Protein AF-A0A7X7L6R9-F1 (afdb_monomer_lite)

Radius of gyration: 19.11 Å; chains: 1; bounding box: 50×37×45 Å

Structure (mmCIF, N/CA/C/O backbone):
data_AF-A0A7X7L6R9-F1
#
_entry.id   AF-A0A7X7L6R9-F1
#
loop_
_atom_site.group_PDB
_atom_site.id
_atom_site.type_symbol
_atom_site.label_atom_id
_atom_site.label_alt_id
_atom_site.label_comp_id
_atom_site.label_asym_id
_atom_site.label_entity_id
_atom_site.label_seq_id
_atom_site.pdbx_PDB_ins_code
_atom_site.Cartn_x
_atom_site.Cartn_y
_atom_site.Cartn_z
_atom_site.occupancy
_atom_site.B_iso_or_equiv
_atom_site.auth_seq_id
_atom_site.auth_comp_id
_atom_site.auth_asym_id
_atom_site.auth_atom_id
_atom_site.pdbx_PDB_model_num
ATOM 1 N N . MET A 1 1 ? -12.587 -13.339 8.013 1.00 46.88 1 MET A N 1
ATOM 2 C CA . MET A 1 1 ? -12.625 -12.358 9.118 1.00 46.88 1 MET A CA 1
ATOM 3 C C . MET A 1 1 ? -13.939 -11.615 8.984 1.00 46.88 1 MET A C 1
ATOM 5 O O . MET A 1 1 ? -14.150 -11.016 7.939 1.00 46.88 1 MET A O 1
ATOM 9 N N . LEU A 1 2 ? -14.862 -11.775 9.932 1.00 57.06 2 LEU A N 1
ATOM 10 C CA . LEU A 1 2 ? -16.189 -11.153 9.846 1.00 57.06 2 LEU A CA 1
ATOM 11 C C . LEU A 1 2 ? -16.056 -9.641 10.082 1.00 57.06 2 LEU A C 1
ATOM 13 O O . LEU A 1 2 ? -15.209 -9.228 10.873 1.00 57.06 2 LEU A O 1
ATOM 17 N N . LEU A 1 3 ? -16.874 -8.820 9.413 1.00 57.53 3 LEU A N 1
ATOM 18 C CA . LEU A 1 3 ? -16.872 -7.354 9.572 1.00 57.53 3 LEU A CA 1
ATOM 19 C C . LEU A 1 3 ? -17.051 -6.954 11.049 1.00 57.53 3 LEU A C 1
ATOM 21 O O . LEU A 1 3 ? -16.408 -6.042 11.553 1.00 57.53 3 LEU A O 1
ATOM 25 N N . GLU A 1 4 ? -17.854 -7.739 11.759 1.00 56.69 4 GLU A N 1
ATOM 26 C CA . GLU A 1 4 ? -18.117 -7.668 13.195 1.00 56.69 4 GLU A CA 1
ATOM 27 C C . GLU A 1 4 ? -16.852 -7.885 14.040 1.00 56.69 4 GLU A C 1
ATOM 29 O O . GLU A 1 4 ? -16.677 -7.265 15.080 1.00 56.69 4 GLU A O 1
ATOM 34 N N . THR A 1 5 ? -15.916 -8.720 13.578 1.00 61.38 5 THR A N 1
ATOM 35 C CA . THR A 1 5 ? -14.626 -8.938 14.252 1.00 61.38 5 THR A CA 1
ATOM 36 C C . THR A 1 5 ? -13.720 -7.707 14.172 1.00 61.38 5 THR A C 1
ATOM 38 O O . THR A 1 5 ? -12.951 -7.459 15.099 1.00 61.38 5 THR A O 1
ATOM 41 N N . LEU A 1 6 ? -13.812 -6.946 13.076 1.00 61.47 6 LEU A N 1
ATOM 42 C CA . LEU A 1 6 ? -13.098 -5.680 12.894 1.00 61.47 6 LEU A CA 1
ATOM 43 C C . LEU A 1 6 ? -13.800 -4.525 13.621 1.00 61.47 6 LEU A C 1
ATOM 45 O O . LEU A 1 6 ? -13.124 -3.686 14.203 1.00 61.47 6 LEU A O 1
ATOM 49 N N . ALA A 1 7 ? -15.137 -4.502 13.616 1.00 59.41 7 ALA A N 1
ATOM 50 C CA . ALA A 1 7 ? -15.935 -3.463 14.262 1.00 59.41 7 ALA A CA 1
ATOM 51 C C . ALA A 1 7 ? -15.917 -3.565 15.793 1.00 59.41 7 ALA A C 1
ATOM 53 O O . ALA A 1 7 ? -15.757 -2.557 16.468 1.00 59.41 7 ALA A O 1
ATOM 54 N N . TYR A 1 8 ? -16.084 -4.767 16.347 1.00 62.25 8 TYR A N 1
ATOM 55 C CA . TYR A 1 8 ? -16.342 -4.941 17.780 1.00 62.25 8 TYR A CA 1
ATOM 56 C C . TYR A 1 8 ? -15.123 -5.366 18.593 1.00 62.25 8 TYR A C 1
ATOM 58 O O . TYR A 1 8 ? -15.195 -5.329 19.815 1.00 62.25 8 TYR A O 1
ATOM 66 N N . GLY A 1 9 ? -14.012 -5.723 17.938 1.00 57.78 9 GLY A N 1
ATOM 67 C CA . GLY A 1 9 ? -12.782 -6.133 18.610 1.00 57.78 9 GLY A CA 1
ATOM 68 C C . GLY A 1 9 ? -12.932 -7.464 19.355 1.00 57.78 9 GLY A C 1
ATOM 69 O O . GLY A 1 9 ? -13.576 -7.546 20.387 1.00 57.78 9 GLY A O 1
ATOM 70 N N . LYS A 1 10 ? -12.265 -8.504 18.836 1.00 57.44 10 LYS A N 1
ATOM 71 C CA . LYS A 1 10 ? -12.182 -9.886 19.364 1.00 57.44 10 LYS A CA 1
ATOM 72 C C . LYS A 1 10 ? -13.526 -10.600 19.643 1.00 57.44 10 LYS A C 1
ATOM 74 O O . LYS A 1 10 ? -14.245 -10.252 20.569 1.00 57.44 10 LYS A O 1
ATOM 79 N N . PRO A 1 11 ? -13.787 -11.750 18.996 1.00 49.75 11 PRO A N 1
ATOM 80 C CA . PRO A 1 11 ? -14.637 -12.768 19.598 1.00 49.75 11 PRO A CA 1
ATOM 81 C C . PRO A 1 11 ? -13.966 -13.232 20.899 1.00 49.75 11 PRO A C 1
ATOM 83 O O . PRO A 1 11 ? -12.760 -13.503 20.903 1.00 49.75 11 PRO A O 1
ATOM 86 N N . GLU A 1 12 ? -14.727 -13.364 21.983 1.00 45.72 12 GLU A N 1
ATOM 87 C CA . GLU A 1 12 ? -14.251 -13.816 23.305 1.00 45.72 12 GLU A CA 1
ATOM 88 C C . GLU A 1 12 ? -13.520 -15.180 23.279 1.00 45.72 12 GLU A C 1
ATOM 90 O O . GLU A 1 12 ? -12.866 -15.569 24.242 1.00 45.72 12 GLU A O 1
ATOM 95 N N . THR A 1 13 ? -13.572 -15.905 22.158 1.00 48.12 13 THR A N 1
ATOM 96 C CA . THR A 1 13 ? -13.041 -17.259 21.976 1.00 48.12 13 THR A CA 1
ATOM 97 C C . THR A 1 13 ? -11.650 -17.351 21.337 1.00 48.12 13 THR A C 1
ATOM 99 O O . THR A 1 13 ? -11.174 -18.465 21.104 1.00 48.12 13 THR A O 1
ATOM 102 N N . PHE A 1 14 ? -10.929 -16.245 21.101 1.00 47.72 14 PHE A N 1
ATOM 103 C CA . PHE A 1 14 ? -9.490 -16.337 20.794 1.00 47.72 14 PHE A CA 1
ATOM 104 C C . PHE A 1 14 ? -8.696 -16.673 22.067 1.00 47.72 14 PHE A C 1
ATOM 106 O O . PHE A 1 14 ? -8.215 -15.805 22.795 1.00 47.72 14 PHE A O 1
ATOM 113 N N . GLY A 1 15 ? -8.634 -17.977 22.338 1.00 43.06 15 GLY A N 1
ATOM 114 C CA . GLY A 1 15 ? -8.113 -18.587 23.550 1.00 43.06 15 GLY A CA 1
ATOM 115 C C . GLY A 1 15 ? -6.641 -18.311 23.862 1.00 43.06 15 GLY A C 1
ATOM 116 O O . GLY A 1 15 ? -5.797 -18.126 22.990 1.00 43.06 15 GLY A O 1
ATOM 117 N N . SER A 1 16 ? -6.372 -18.330 25.170 1.00 43.66 16 SER A N 1
ATOM 118 C CA . SER A 1 16 ? -5.111 -18.644 25.854 1.00 43.66 16 SER A CA 1
ATOM 119 C C . SER A 1 16 ? -3.798 -18.263 25.150 1.00 43.66 16 SER A C 1
ATOM 121 O O . SER A 1 16 ? -3.318 -19.012 24.309 1.00 43.66 16 SER A O 1
ATOM 123 N N . ASN A 1 17 ? -3.162 -17.173 25.594 1.00 46.06 17 ASN A N 1
ATOM 124 C CA . ASN A 1 17 ? -1.718 -16.971 25.857 1.00 46.06 17 ASN A CA 1
ATOM 125 C C . ASN A 1 17 ? -0.597 -17.632 25.003 1.00 46.06 17 ASN A C 1
ATOM 127 O O . ASN A 1 17 ? 0.560 -17.532 25.404 1.00 46.06 17 ASN A O 1
ATOM 131 N N . LYS A 1 18 ? -0.836 -18.279 23.857 1.00 47.47 18 LYS A N 1
ATOM 132 C CA . LYS A 1 18 ? 0.192 -19.071 23.147 1.00 47.47 18 LYS A CA 1
ATOM 133 C C . LYS A 1 18 ? 0.394 -18.741 21.673 1.00 47.47 18 LYS A C 1
ATOM 135 O O . LYS A 1 18 ? 1.366 -19.209 21.094 1.00 47.47 18 LYS A O 1
ATOM 140 N N . THR A 1 19 ? -0.413 -17.867 21.085 1.00 45.09 19 THR A N 1
ATOM 141 C CA . THR A 1 19 ? -0.165 -17.343 19.735 1.00 45.09 19 THR A CA 1
ATOM 142 C C . THR A 1 19 ? -0.358 -15.834 19.731 1.00 45.09 19 THR A C 1
ATOM 144 O O . THR A 1 19 ? -1.414 -15.300 19.402 1.00 45.09 19 THR A O 1
ATOM 147 N N . ARG A 1 20 ? 0.700 -15.117 20.123 1.00 52.62 20 ARG A N 1
ATOM 148 C CA . ARG A 1 20 ? 0.823 -13.676 19.881 1.00 52.62 20 ARG A CA 1
ATOM 149 C C . ARG A 1 20 ? 0.992 -13.502 18.371 1.00 52.62 20 ARG A C 1
ATOM 151 O O . ARG A 1 20 ? 2.106 -13.572 17.877 1.00 52.62 20 ARG A O 1
ATOM 158 N N . ASN A 1 21 ? -0.104 -13.375 17.624 1.00 66.38 21 ASN A N 1
ATOM 159 C CA . ASN A 1 21 ? -0.029 -12.998 16.215 1.00 66.38 21 ASN A CA 1
ATOM 160 C C . ASN A 1 21 ? 0.196 -11.475 16.152 1.00 66.38 21 ASN A C 1
ATOM 162 O O . ASN A 1 21 ? -0.748 -10.734 16.449 1.00 66.38 21 ASN A O 1
ATOM 166 N N . PRO A 1 22 ? 1.404 -10.996 15.787 1.00 65.31 22 PRO A N 1
ATOM 167 C CA . PRO A 1 22 ? 1.732 -9.573 15.822 1.00 65.31 22 PRO A CA 1
ATOM 168 C C . PRO A 1 22 ? 0.837 -8.749 14.894 1.00 65.31 22 PRO A C 1
ATOM 170 O O . PRO A 1 22 ? 0.512 -7.608 15.202 1.00 65.31 22 PRO A O 1
ATOM 173 N N . ILE A 1 23 ? 0.378 -9.344 13.788 1.00 65.25 23 ILE A N 1
ATOM 174 C CA . ILE A 1 23 ? -0.489 -8.691 12.802 1.00 65.25 23 ILE A CA 1
ATOM 175 C C . ILE A 1 23 ? -1.846 -8.378 13.430 1.00 65.25 23 ILE A C 1
ATOM 177 O O . ILE A 1 23 ? -2.297 -7.237 13.393 1.00 65.25 23 ILE A O 1
ATOM 181 N N . ILE A 1 24 ? -2.473 -9.366 14.072 1.00 64.00 24 ILE A N 1
ATOM 182 C CA . ILE A 1 24 ? -3.783 -9.182 14.711 1.00 64.00 24 ILE A CA 1
ATOM 183 C C . ILE A 1 24 ? -3.688 -8.208 15.890 1.00 64.00 24 ILE A C 1
ATOM 185 O O . ILE A 1 24 ? -4.567 -7.363 16.055 1.00 64.00 24 ILE A O 1
ATOM 189 N N . SER A 1 25 ? -2.618 -8.277 16.691 1.00 65.50 25 SER A N 1
ATOM 190 C CA . SER A 1 25 ? -2.423 -7.316 17.782 1.00 65.50 25 SER A CA 1
ATOM 191 C C . SER A 1 25 ? -2.175 -5.895 17.280 1.00 65.50 25 SER A C 1
ATOM 193 O O . SER A 1 25 ? -2.684 -4.957 17.888 1.00 65.50 25 SER A O 1
ATOM 195 N N . ASN A 1 26 ? -1.437 -5.729 16.178 1.00 69.06 26 ASN A N 1
ATOM 196 C CA . ASN A 1 26 ? -1.168 -4.417 15.594 1.00 69.06 26 ASN A CA 1
ATOM 197 C C . ASN A 1 26 ? -2.437 -3.812 14.995 1.00 69.06 26 ASN A C 1
ATOM 199 O O . ASN A 1 26 ? -2.731 -2.662 15.290 1.00 69.06 26 ASN A O 1
ATOM 203 N N . ILE A 1 27 ? -3.228 -4.592 14.248 1.00 69.88 27 ILE A N 1
ATOM 204 C CA . ILE A 1 27 ? -4.520 -4.137 13.710 1.00 69.88 27 ILE A CA 1
ATOM 205 C C . ILE A 1 27 ? -5.422 -3.660 14.847 1.00 69.88 27 ILE A C 1
ATOM 207 O O . ILE A 1 27 ? -5.941 -2.552 14.793 1.00 69.88 27 ILE A O 1
ATOM 211 N N . HIS A 1 28 ? -5.570 -4.461 15.904 1.00 68.88 28 HIS A N 1
ATOM 212 C CA . HIS A 1 28 ? -6.410 -4.080 17.036 1.00 68.88 28 HIS A CA 1
ATOM 213 C C . HIS A 1 28 ? -5.913 -2.801 17.716 1.00 68.88 28 HIS A C 1
ATOM 215 O O . HIS A 1 28 ? -6.714 -1.928 18.033 1.00 68.88 28 HIS A O 1
ATOM 221 N N . LYS A 1 29 ? -4.601 -2.688 17.949 1.00 73.75 29 LYS A N 1
ATOM 222 C CA . LYS A 1 29 ? -4.015 -1.506 18.581 1.00 73.75 29 LYS A CA 1
ATOM 223 C C . LYS A 1 29 ? -4.225 -0.253 17.724 1.00 73.75 29 LYS A C 1
ATOM 225 O O . LYS A 1 29 ? -4.690 0.753 18.243 1.00 73.75 29 LYS A O 1
ATOM 230 N N . SER A 1 30 ? -3.962 -0.334 16.421 1.00 73.19 30 SER A N 1
ATOM 231 C CA . SER A 1 30 ? -4.165 0.785 15.497 1.00 73.19 30 SER A CA 1
ATOM 232 C C . SER A 1 30 ? -5.633 1.199 15.387 1.00 73.19 30 SER A C 1
ATOM 234 O O . SER A 1 30 ? -5.918 2.388 15.349 1.00 73.19 30 SER A O 1
ATOM 236 N N . LEU A 1 31 ? -6.573 0.246 15.383 1.00 70.94 31 LEU A N 1
ATOM 237 C CA . LEU A 1 31 ? -8.004 0.568 15.387 1.00 70.94 31 LEU A CA 1
ATOM 238 C C . LEU A 1 31 ? -8.430 1.243 16.700 1.00 70.94 31 LEU A C 1
ATOM 240 O O . LEU A 1 31 ? -9.185 2.206 16.655 1.00 70.94 31 LEU A O 1
ATOM 244 N N . SER A 1 32 ? -7.909 0.801 17.853 1.00 72.00 32 SER A N 1
ATOM 245 C CA . SER A 1 32 ? -8.193 1.444 19.150 1.00 72.00 32 SER A CA 1
ATOM 246 C C . SER A 1 32 ? -7.584 2.840 19.311 1.00 72.00 32 SER A C 1
ATOM 248 O O . SER A 1 32 ? -7.963 3.569 20.214 1.00 72.00 32 SER A O 1
ATOM 250 N N . GLU A 1 33 ? -6.626 3.221 18.466 1.00 79.12 33 GLU A N 1
ATOM 251 C CA . GLU A 1 33 ? -6.055 4.575 18.455 1.00 79.12 33 GLU A CA 1
ATOM 252 C C . GLU A 1 33 ? -6.914 5.560 17.631 1.00 79.12 33 GLU A C 1
ATOM 254 O O . GLU A 1 33 ? -6.643 6.757 17.634 1.00 79.12 33 GLU A O 1
ATOM 259 N N . ALA A 1 34 ? -7.959 5.076 16.947 1.00 76.88 34 ALA A N 1
ATOM 260 C CA . ALA A 1 34 ? -8.841 5.855 16.078 1.00 76.88 34 ALA A CA 1
ATOM 261 C C . ALA A 1 34 ? -10.305 5.826 16.562 1.00 76.88 34 ALA A C 1
ATOM 263 O O . ALA A 1 34 ? -11.227 5.584 15.777 1.00 76.88 34 ALA A O 1
ATOM 264 N N . ASP A 1 35 ? -10.525 6.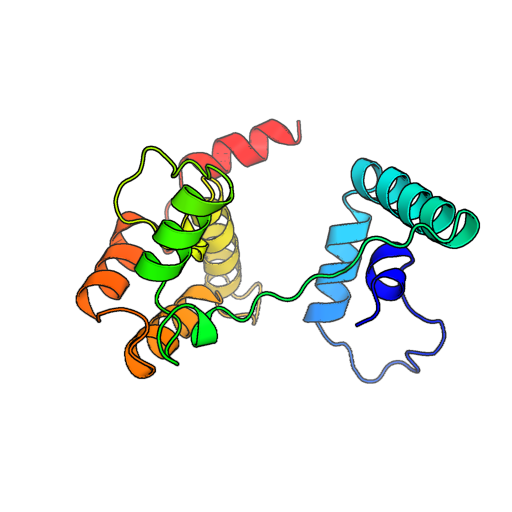067 17.858 1.00 72.62 35 ASP A N 1
ATOM 265 C CA . ASP A 1 35 ? -11.847 5.984 18.501 1.00 72.62 35 ASP A CA 1
ATOM 266 C C . ASP A 1 35 ? -12.922 6.830 17.795 1.00 72.62 35 ASP A C 1
ATOM 268 O O . ASP A 1 35 ? -14.051 6.365 17.603 1.00 72.62 35 ASP A O 1
ATOM 272 N N . ASP A 1 36 ? -12.556 8.022 17.317 1.00 78.25 36 ASP A N 1
ATOM 273 C CA . ASP A 1 36 ? -13.455 8.936 16.598 1.00 78.25 36 ASP A CA 1
ATOM 274 C C . ASP A 1 36 ? -13.982 8.358 15.274 1.00 78.25 36 ASP A C 1
ATOM 276 O O . ASP A 1 36 ? -15.067 8.723 14.823 1.00 78.25 36 ASP A O 1
ATOM 280 N N . LEU A 1 37 ? -13.244 7.433 14.650 1.00 74.75 37 LEU A N 1
ATOM 281 C CA . LEU A 1 37 ? -13.663 6.725 13.437 1.00 74.75 37 LEU A CA 1
ATOM 282 C C . LEU A 1 37 ? -14.388 5.414 13.774 1.00 74.75 37 LEU A C 1
ATOM 284 O O . LEU A 1 37 ? -15.346 5.027 13.097 1.00 74.75 37 LEU A O 1
ATOM 288 N N . MET A 1 38 ? -13.958 4.743 14.844 1.00 79.12 38 MET A N 1
ATOM 289 C CA . MET A 1 38 ? -14.494 3.444 15.240 1.00 79.12 38 MET A CA 1
ATOM 290 C C . MET A 1 38 ? -15.904 3.530 15.824 1.00 79.12 38 MET A C 1
ATOM 292 O O . MET A 1 38 ? -16.728 2.671 15.514 1.00 79.12 38 MET A O 1
ATOM 296 N N . GLN A 1 39 ? -16.236 4.560 16.610 1.00 81.00 39 GLN A N 1
ATOM 297 C CA . GLN A 1 39 ? -17.5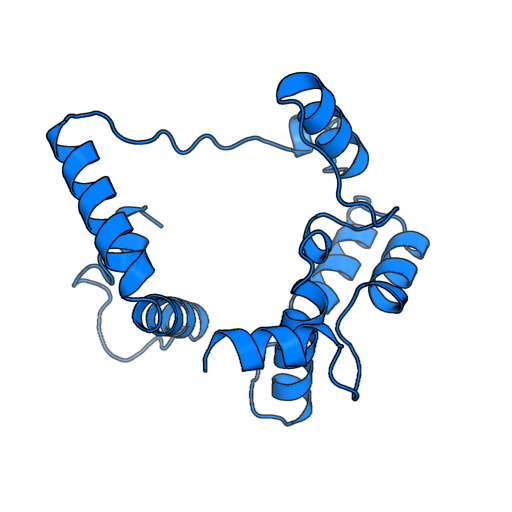86 4.694 17.180 1.00 81.00 39 GLN A CA 1
ATOM 298 C C . GLN A 1 39 ? -18.677 4.888 16.107 1.00 81.00 39 GLN A C 1
ATOM 300 O O . GLN A 1 39 ? -19.666 4.144 16.126 1.00 81.00 39 GLN A O 1
ATOM 305 N N . PRO A 1 40 ? -18.523 5.797 15.120 1.00 83.00 40 PRO A N 1
ATOM 306 C CA . PRO A 1 40 ? -19.453 5.887 13.995 1.00 83.00 40 PRO A CA 1
ATOM 307 C C . PRO A 1 40 ? -19.563 4.581 13.205 1.00 83.00 40 PRO A C 1
ATOM 309 O O . PRO A 1 40 ? -20.668 4.178 12.835 1.00 83.00 40 PRO A O 1
ATOM 312 N N . PHE A 1 41 ? -18.440 3.890 12.979 1.00 79.00 41 PHE A N 1
ATOM 313 C CA . PHE A 1 41 ? -18.424 2.613 12.269 1.00 79.00 41 PHE A CA 1
ATOM 314 C C . PHE 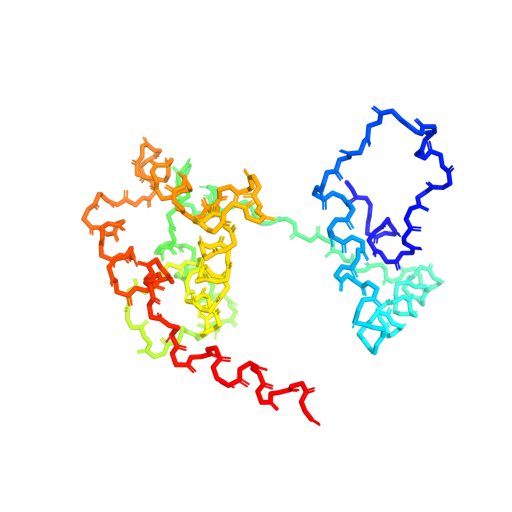A 1 41 ? -19.221 1.534 13.017 1.00 79.00 41 PHE A C 1
ATOM 316 O O . PHE A 1 41 ? -20.136 0.943 12.447 1.00 79.00 41 PHE A O 1
ATOM 323 N N . ILE A 1 42 ? -18.956 1.337 14.312 1.00 80.31 42 ILE A N 1
ATOM 324 C CA . ILE A 1 42 ? -19.678 0.405 15.196 1.00 80.31 42 ILE A CA 1
ATOM 325 C C . ILE A 1 42 ? -21.183 0.671 15.172 1.00 80.31 42 ILE A C 1
ATOM 327 O O . ILE A 1 42 ? -21.975 -0.264 15.017 1.00 80.31 42 ILE A O 1
ATOM 331 N N . ASN A 1 43 ? -21.581 1.937 15.318 1.00 85.00 43 ASN A N 1
ATOM 332 C CA . ASN A 1 43 ? -22.986 2.334 15.323 1.00 85.00 43 ASN A CA 1
ATOM 333 C C . ASN A 1 43 ? -23.652 2.062 13.973 1.00 85.00 43 ASN A C 1
ATOM 335 O O . ASN A 1 43 ? -24.767 1.549 13.939 1.00 85.00 43 ASN A O 1
ATOM 339 N N . THR A 1 44 ? -22.944 2.318 12.872 1.00 83.75 44 THR A N 1
ATOM 340 C CA . THR A 1 44 ? -23.427 2.023 11.518 1.00 83.75 44 THR A CA 1
ATOM 341 C C . THR A 1 44 ? -23.630 0.523 11.320 1.00 83.75 44 THR A C 1
ATOM 343 O O . THR A 1 44 ? -24.700 0.112 10.884 1.00 83.75 44 THR A O 1
ATOM 346 N N . VAL A 1 45 ? -22.659 -0.318 11.704 1.00 80.31 45 VAL A N 1
ATOM 347 C CA . VAL A 1 45 ? -22.800 -1.783 11.595 1.00 80.31 45 VAL A CA 1
ATOM 348 C C . VAL A 1 45 ? -23.977 -2.284 12.439 1.00 80.31 45 VAL A C 1
ATOM 350 O O . VAL A 1 45 ? -24.761 -3.104 11.962 1.00 80.31 45 VAL A O 1
ATOM 353 N N . ARG A 1 46 ? -24.154 -1.762 13.664 1.00 82.19 46 ARG A N 1
ATOM 354 C CA . ARG A 1 46 ? -25.308 -2.103 14.518 1.00 82.19 46 ARG A CA 1
ATOM 355 C C . ARG A 1 46 ? -26.631 -1.717 13.862 1.00 82.19 46 ARG A C 1
ATOM 357 O O . ARG A 1 46 ? -27.533 -2.546 13.804 1.00 82.19 46 ARG A O 1
ATOM 364 N N . GLN A 1 47 ? -26.733 -0.490 13.358 1.00 84.19 47 GLN A N 1
ATOM 365 C CA . GLN A 1 47 ? -27.950 0.013 12.727 1.00 84.19 47 GLN A CA 1
ATOM 366 C C . GLN A 1 47 ? -28.309 -0.801 11.477 1.00 84.19 47 GLN A C 1
ATOM 368 O O . GLN A 1 47 ? -29.439 -1.252 11.339 1.00 84.19 47 GLN A O 1
ATOM 373 N N . CYS A 1 48 ? -27.331 -1.090 10.618 1.00 83.25 48 CYS A N 1
ATOM 374 C CA . CYS A 1 48 ? -27.515 -1.934 9.439 1.00 83.25 48 CYS A CA 1
ATOM 375 C C . CYS A 1 48 ? -27.995 -3.355 9.771 1.00 83.25 48 CYS A C 1
ATOM 377 O O . CYS A 1 48 ? -28.784 -3.923 9.017 1.00 83.25 48 CYS A O 1
ATOM 379 N N . SER A 1 49 ? -27.525 -3.925 10.887 1.00 80.69 49 SER A N 1
ATOM 380 C CA . SER A 1 49 ? -27.972 -5.234 11.377 1.00 80.69 49 SER A CA 1
ATOM 381 C C . SER A 1 49 ? -29.430 -5.195 11.853 1.00 80.69 49 SER A C 1
ATOM 383 O O . SER A 1 49 ? -30.210 -6.087 11.524 1.00 80.69 49 SER A O 1
ATOM 385 N N . LEU A 1 50 ? -29.828 -4.126 12.554 1.00 85.00 50 LEU A N 1
ATOM 386 C CA . LEU A 1 50 ? -31.210 -3.915 13.007 1.00 85.00 50 LEU A CA 1
ATOM 387 C C . LEU A 1 50 ? -32.181 -3.672 11.845 1.00 85.00 50 LEU A C 1
ATOM 389 O O . LEU A 1 50 ? -33.263 -4.253 11.816 1.00 85.00 50 LEU A O 1
ATOM 393 N N . ASP A 1 51 ? -31.783 -2.849 10.876 1.00 88.06 51 ASP A N 1
ATOM 394 C CA . ASP A 1 51 ? -32.621 -2.460 9.734 1.00 88.06 51 ASP A CA 1
ATOM 395 C C . ASP A 1 51 ? -32.657 -3.524 8.626 1.00 88.06 51 ASP A C 1
ATOM 397 O O . ASP A 1 51 ? -33.304 -3.333 7.595 1.00 88.06 51 ASP A O 1
ATOM 401 N N . ASN A 1 52 ? -31.931 -4.634 8.807 1.00 81.50 52 ASN A N 1
ATOM 402 C CA . ASN A 1 52 ? -31.690 -5.660 7.791 1.00 81.50 52 ASN A CA 1
ATOM 403 C C . ASN A 1 52 ? -31.129 -5.079 6.470 1.00 81.50 52 ASN A C 1
ATOM 405 O O . ASN A 1 52 ? -31.297 -5.651 5.393 1.00 81.50 52 ASN A O 1
ATOM 409 N N . ASN A 1 53 ? -30.452 -3.929 6.563 1.00 81.75 53 ASN A N 1
ATOM 410 C CA . ASN A 1 53 ? -29.819 -3.194 5.471 1.00 81.75 53 ASN A CA 1
ATOM 411 C C . ASN A 1 53 ? -28.297 -3.353 5.572 1.00 81.75 53 ASN A C 1
ATOM 413 O O . ASN A 1 53 ? -27.549 -2.395 5.783 1.00 81.75 53 ASN A O 1
ATOM 417 N N . ILE A 1 54 ? -27.851 -4.607 5.518 1.00 73.12 54 ILE A N 1
ATOM 418 C CA . ILE A 1 54 ? -26.447 -4.975 5.695 1.00 73.12 54 ILE A CA 1
ATOM 419 C C . ILE A 1 54 ? -25.664 -4.520 4.454 1.00 73.12 54 ILE A C 1
ATOM 421 O O . ILE A 1 54 ? -26.006 -4.941 3.345 1.00 73.12 54 ILE A O 1
ATOM 425 N N . PRO A 1 55 ? -24.603 -3.702 4.601 1.00 69.06 55 PRO A N 1
ATOM 426 C CA . PRO A 1 55 ? -23.754 -3.330 3.483 1.00 69.06 55 PRO A CA 1
ATOM 427 C C . PRO A 1 55 ? -23.213 -4.585 2.802 1.00 69.06 55 PRO A C 1
ATOM 429 O O . PRO A 1 55 ? -22.592 -5.438 3.441 1.00 69.06 55 PRO A O 1
ATOM 432 N N . ALA A 1 56 ? -23.446 -4.700 1.498 1.00 70.81 56 ALA A N 1
ATOM 433 C CA . ALA A 1 56 ? -22.899 -5.796 0.723 1.00 70.81 56 ALA A CA 1
ATOM 434 C C . ALA A 1 56 ? -21.385 -5.609 0.589 1.00 70.81 56 ALA A C 1
ATOM 436 O O . ALA A 1 56 ? -20.913 -4.630 0.007 1.00 70.81 56 ALA A O 1
ATOM 437 N N . LEU A 1 57 ? -20.616 -6.573 1.095 1.00 64.25 57 LEU A N 1
ATOM 438 C CA . LEU A 1 57 ? -19.208 -6.683 0.745 1.00 64.25 57 LEU A CA 1
ATOM 439 C C . LEU A 1 57 ? -19.123 -7.285 -0.659 1.00 64.25 57 LEU A C 1
ATOM 441 O O . LEU A 1 57 ? -19.147 -8.503 -0.832 1.00 64.25 57 LEU A O 1
ATOM 445 N N . VAL A 1 58 ? -19.070 -6.420 -1.668 1.00 68.56 58 VAL A N 1
ATOM 446 C CA . VAL A 1 58 ? -18.916 -6.848 -3.058 1.00 68.56 58 VAL A CA 1
ATOM 447 C C . VAL A 1 58 ? -17.438 -7.097 -3.322 1.00 68.56 58 VAL A C 1
ATOM 449 O O . VAL A 1 58 ? -16.632 -6.167 -3.352 1.00 68.56 58 VAL A O 1
ATOM 452 N N . HIS A 1 59 ? -17.077 -8.366 -3.498 1.00 77.12 59 HIS A N 1
ATOM 453 C CA . HIS A 1 59 ? -15.766 -8.726 -4.017 1.00 77.12 59 HIS A CA 1
ATOM 454 C C . HIS A 1 59 ? -15.767 -8.549 -5.534 1.00 77.12 59 HIS A C 1
ATOM 456 O O . HIS A 1 59 ? -16.618 -9.105 -6.226 1.00 77.12 59 HIS A O 1
ATOM 462 N N . VAL A 1 60 ? -14.811 -7.776 -6.039 1.00 77.25 60 VAL A N 1
ATOM 463 C CA . VAL A 1 60 ? -14.565 -7.639 -7.472 1.00 77.25 60 VAL A CA 1
ATOM 464 C C . VAL A 1 60 ? -13.332 -8.465 -7.801 1.00 77.25 60 VAL A C 1
ATOM 466 O O . VAL A 1 60 ? -12.250 -8.185 -7.283 1.00 77.25 60 VAL A O 1
ATOM 469 N N . ASP A 1 61 ? -13.499 -9.478 -8.649 1.00 82.50 61 ASP A N 1
ATOM 470 C CA . ASP A 1 61 ? -12.374 -10.269 -9.135 1.00 82.50 61 ASP A CA 1
ATOM 471 C C . ASP A 1 61 ? -11.634 -9.484 -10.221 1.00 82.50 61 ASP A C 1
ATOM 473 O O . ASP A 1 61 ? -12.085 -9.345 -11.359 1.00 82.50 61 ASP A O 1
ATOM 477 N N . PHE A 1 62 ? -10.484 -8.929 -9.853 1.00 81.81 62 PHE A N 1
ATOM 478 C CA . PHE A 1 62 ? -9.687 -8.159 -10.792 1.00 81.81 62 PHE A CA 1
ATOM 479 C C . PHE A 1 62 ? -8.911 -9.024 -11.791 1.00 81.81 62 PHE A C 1
ATOM 481 O O . PHE A 1 62 ? -8.530 -8.490 -12.831 1.00 81.81 62 PHE A O 1
ATOM 488 N N . ASN A 1 63 ? -8.692 -10.320 -11.532 1.00 83.31 63 ASN A N 1
ATOM 489 C CA . ASN A 1 63 ? -8.103 -11.216 -12.532 1.00 83.31 63 ASN A CA 1
ATOM 490 C C . ASN A 1 63 ? -9.085 -11.437 -13.682 1.00 83.31 63 ASN A C 1
ATOM 492 O O . ASN A 1 63 ? -8.681 -11.368 -14.838 1.00 83.31 63 ASN A O 1
ATOM 496 N N . ASP A 1 64 ? -10.370 -11.634 -13.376 1.00 86.12 64 ASP A N 1
ATOM 497 C CA . ASP A 1 64 ? -11.423 -11.768 -14.392 1.00 86.12 64 ASP A CA 1
ATOM 498 C C . ASP A 1 64 ? -11.495 -10.523 -15.294 1.00 86.12 64 ASP A C 1
ATOM 500 O O . ASP A 1 64 ? -11.509 -10.618 -16.520 1.00 86.12 64 ASP A O 1
ATOM 504 N N . ILE A 1 65 ? -11.389 -9.334 -14.692 1.00 84.56 65 ILE A N 1
ATOM 505 C CA . ILE A 1 65 ? -11.345 -8.052 -15.414 1.00 84.56 65 ILE A CA 1
ATOM 506 C C . ILE A 1 65 ? -10.123 -7.920 -16.344 1.00 84.56 65 ILE A C 1
ATOM 508 O O . ILE A 1 65 ? -10.155 -7.129 -17.287 1.00 84.56 65 ILE A O 1
ATOM 512 N N . SER A 1 66 ? -9.050 -8.671 -16.097 1.00 83.94 66 SER A N 1
ATOM 513 C CA . SER A 1 66 ? -7.763 -8.549 -16.796 1.00 83.94 66 SER A CA 1
ATOM 514 C C . SER A 1 66 ? -7.308 -9.859 -17.446 1.00 83.94 66 SER A C 1
ATOM 516 O O . SER A 1 66 ? -6.130 -10.214 -17.435 1.00 83.94 66 SER A O 1
ATOM 518 N N . GLU A 1 67 ? -8.257 -10.587 -18.041 1.00 85.50 67 GLU A N 1
ATOM 519 C CA . GLU A 1 67 ? -7.990 -11.784 -18.858 1.00 85.50 67 GLU A CA 1
ATOM 520 C C . GLU A 1 67 ? -7.207 -12.880 -18.104 1.00 85.50 67 GLU A C 1
ATOM 522 O O . GLU A 1 67 ? -6.386 -13.601 -18.671 1.00 85.50 67 GLU A O 1
ATOM 527 N N . GLY A 1 68 ? -7.459 -13.012 -16.799 1.00 83.94 68 GLY A N 1
ATOM 528 C CA . GLY A 1 68 ? -6.866 -14.031 -15.934 1.00 83.94 68 GLY A CA 1
ATOM 529 C C . GLY A 1 68 ? -5.557 -13.627 -15.250 1.00 83.94 68 GLY A C 1
ATOM 530 O O . GLY A 1 68 ? -5.053 -14.404 -14.440 1.00 83.94 68 GLY A O 1
ATOM 531 N N . ILE A 1 69 ? -5.013 -12.432 -15.517 1.00 83.56 69 ILE A N 1
ATOM 532 C CA . ILE A 1 69 ? -3.818 -11.907 -14.838 1.00 83.56 69 ILE A CA 1
ATOM 533 C C . ILE A 1 69 ? -4.069 -10.466 -14.419 1.00 83.56 69 ILE A C 1
ATOM 535 O O . ILE A 1 69 ? -4.061 -9.583 -15.269 1.00 83.56 69 ILE A O 1
ATOM 539 N N . TYR A 1 70 ? -4.168 -10.223 -13.108 1.00 82.88 70 TYR A N 1
ATOM 540 C CA . TYR A 1 70 ? -4.337 -8.890 -12.530 1.00 82.88 70 TYR A CA 1
ATOM 541 C C . TYR A 1 70 ? -3.372 -7.852 -13.125 1.00 82.88 70 TYR A C 1
ATOM 543 O O . TYR A 1 70 ? -2.195 -7.791 -12.764 1.00 82.88 70 TYR A O 1
ATOM 551 N N . LYS A 1 71 ? -3.892 -6.994 -14.005 1.00 83.75 71 LYS A N 1
ATOM 552 C CA . LYS A 1 71 ? -3.173 -5.855 -14.586 1.00 83.75 71 LYS A CA 1
ATOM 553 C C . LYS A 1 71 ? -3.840 -4.558 -14.179 1.00 83.75 71 LYS A C 1
ATOM 555 O O . LYS A 1 71 ? -4.988 -4.273 -14.519 1.00 83.75 71 LYS A O 1
ATOM 560 N N . TRP A 1 72 ? -3.086 -3.725 -13.470 1.00 79.69 72 TRP A N 1
ATOM 561 C CA . TRP A 1 72 ? -3.616 -2.486 -12.906 1.00 79.69 72 TRP A CA 1
ATOM 562 C C . TRP A 1 72 ? -4.099 -1.494 -13.975 1.00 79.69 72 TRP A C 1
ATOM 564 O O . TRP A 1 72 ? -5.079 -0.788 -13.754 1.00 79.69 72 TRP A O 1
ATOM 574 N N . SER A 1 73 ? -3.464 -1.458 -15.150 1.00 80.44 73 SER A N 1
ATOM 575 C CA . SER A 1 73 ? -3.918 -0.643 -16.288 1.00 80.44 73 SER A CA 1
ATOM 576 C C . SER A 1 73 ? -5.363 -0.941 -16.682 1.00 80.44 73 SER A C 1
ATOM 578 O O . SER A 1 73 ? -6.141 -0.021 -16.947 1.00 80.44 73 SER A O 1
ATOM 580 N N . ASP A 1 74 ? -5.724 -2.220 -16.673 1.00 85.94 74 ASP A N 1
ATOM 581 C CA . ASP A 1 74 ? -7.000 -2.713 -17.178 1.00 85.94 74 ASP A CA 1
ATOM 582 C C . ASP A 1 74 ? -8.093 -2.446 -16.142 1.00 85.94 74 ASP A C 1
ATOM 584 O O . ASP A 1 74 ? -9.165 -1.933 -16.465 1.00 85.94 74 ASP A O 1
ATOM 588 N N . VAL A 1 75 ? -7.767 -2.637 -14.862 1.00 84.50 75 VAL A N 1
ATOM 589 C CA . VAL A 1 75 ? -8.646 -2.259 -13.750 1.00 84.50 75 VAL A CA 1
ATOM 590 C C . VAL A 1 75 ? -8.884 -0.748 -13.715 1.00 84.50 75 VAL A C 1
ATOM 592 O O . VAL A 1 75 ? -10.035 -0.320 -13.618 1.00 84.50 75 VAL A O 1
ATOM 595 N N . LYS A 1 76 ? -7.840 0.085 -13.859 1.00 81.38 76 LYS A N 1
ATOM 596 C CA . LYS A 1 76 ? -7.987 1.553 -13.911 1.00 81.38 76 LYS A CA 1
ATOM 597 C C . LYS A 1 76 ? -8.905 1.994 -15.043 1.00 81.38 76 LYS A C 1
ATOM 599 O O . LYS A 1 76 ? -9.736 2.883 -14.846 1.00 81.38 76 LYS A O 1
ATOM 604 N N . LYS A 1 77 ? -8.782 1.359 -16.211 1.00 86.38 77 LYS A N 1
ATOM 605 C CA . LYS A 1 77 ? -9.666 1.605 -17.351 1.00 86.38 77 LYS A CA 1
ATOM 606 C C . LYS A 1 77 ? -11.124 1.324 -16.980 1.00 86.38 77 LYS A C 1
ATOM 608 O O . LYS A 1 77 ? -11.963 2.204 -17.159 1.00 86.38 77 LYS A O 1
ATOM 613 N N . VAL A 1 78 ? -11.411 0.164 -16.387 1.00 86.62 78 VAL A N 1
ATOM 614 C CA . VAL A 1 78 ? -12.773 -0.196 -15.961 1.00 86.62 78 VAL A CA 1
ATOM 615 C C . VAL A 1 78 ? -13.313 0.764 -14.902 1.00 86.62 78 VAL A C 1
ATOM 617 O O . VAL A 1 78 ? -14.441 1.233 -15.035 1.00 86.62 78 VAL A O 1
ATOM 620 N N . LEU A 1 79 ? -12.527 1.120 -13.882 1.00 84.88 79 LEU A N 1
ATOM 621 C CA . LEU A 1 79 ? -12.951 2.068 -12.843 1.00 84.88 79 LEU A CA 1
ATOM 622 C C . LEU A 1 79 ? -13.291 3.445 -13.434 1.00 84.88 79 LEU A C 1
ATOM 624 O O . LEU A 1 79 ? -14.312 4.046 -13.091 1.00 84.88 79 LEU A O 1
ATOM 628 N N . LYS A 1 80 ? -12.472 3.936 -14.367 1.00 85.56 80 LYS A N 1
ATOM 629 C CA . LYS A 1 80 ? -12.720 5.208 -15.049 1.00 85.56 80 LYS A CA 1
ATOM 630 C C . LYS A 1 80 ? -13.988 5.160 -15.902 1.00 85.56 80 LYS A C 1
ATOM 632 O O . LYS A 1 80 ? -14.793 6.083 -15.844 1.00 85.56 80 LYS A O 1
ATOM 637 N N . GLU A 1 81 ? -14.180 4.088 -16.669 1.00 87.12 81 GLU A N 1
ATOM 638 C CA . GLU A 1 81 ? -15.323 3.930 -17.576 1.00 87.12 81 GLU A CA 1
ATOM 639 C C . GLU A 1 81 ? -16.646 3.681 -16.840 1.00 87.12 81 GLU A C 1
ATOM 641 O O . GLU A 1 81 ? -17.683 4.193 -17.256 1.00 87.12 81 GLU A O 1
ATOM 646 N N . LYS A 1 82 ? -16.633 2.886 -15.764 1.00 84.81 82 LYS A N 1
ATOM 647 C CA . LYS A 1 82 ? -17.860 2.421 -15.097 1.00 84.81 82 LYS A CA 1
ATOM 648 C C . LYS A 1 82 ? -18.345 3.339 -13.990 1.00 84.81 82 LYS A C 1
ATOM 650 O O . LYS A 1 82 ? -19.552 3.480 -13.826 1.00 84.81 82 LYS A O 1
ATOM 655 N N . ILE A 1 83 ? -17.430 3.932 -13.225 1.00 82.31 83 ILE A N 1
ATOM 656 C CA . ILE A 1 83 ? -17.785 4.733 -12.044 1.00 82.31 83 ILE A CA 1
ATOM 657 C C . ILE A 1 83 ? -17.193 6.144 -12.083 1.00 82.31 83 ILE A C 1
ATOM 659 O O . ILE A 1 83 ? -17.279 6.873 -11.099 1.00 82.31 83 ILE A O 1
ATOM 663 N N . GLY A 1 84 ? -16.587 6.542 -13.207 1.00 81.75 84 GLY A N 1
ATOM 664 C CA . GLY A 1 84 ? -16.015 7.878 -13.366 1.00 81.75 84 GLY A CA 1
ATOM 665 C C . GLY A 1 84 ? -14.816 8.137 -12.454 1.00 81.75 84 GLY A C 1
ATOM 666 O O . GLY A 1 84 ? -14.556 9.291 -12.114 1.00 81.75 84 GLY A O 1
ATOM 667 N N . TRP A 1 85 ? -14.103 7.085 -12.031 1.00 81.31 85 TRP A N 1
ATOM 668 C CA . TRP A 1 85 ? -12.945 7.229 -11.152 1.00 81.31 85 TRP A CA 1
ATOM 669 C C . TRP A 1 85 ? -11.878 8.126 -11.796 1.00 81.31 85 TRP A C 1
ATOM 671 O O . TRP A 1 85 ? -11.502 7.937 -12.957 1.00 81.31 85 TRP A O 1
ATOM 681 N N . GLN A 1 86 ? -11.399 9.113 -11.036 1.00 75.75 86 GLN A N 1
ATOM 682 C CA . GLN A 1 86 ? -10.370 10.054 -11.469 1.00 75.75 86 GLN A CA 1
ATOM 683 C C . GLN A 1 86 ? -9.028 9.654 -10.861 1.00 75.75 86 GLN A C 1
ATOM 685 O O . GLN A 1 86 ? -8.885 9.564 -9.643 1.00 75.75 86 GLN A O 1
ATOM 690 N N . GLU A 1 87 ? -8.047 9.410 -11.725 1.00 69.81 87 GLU A N 1
ATOM 691 C CA . GLU A 1 87 ? -6.677 9.125 -11.307 1.00 69.81 87 GLU A CA 1
ATOM 692 C C . GLU A 1 87 ? -6.034 10.378 -10.692 1.00 69.81 87 GLU A C 1
ATOM 694 O O . GLU A 1 87 ? -6.378 11.510 -11.048 1.00 69.81 87 GLU A O 1
ATOM 699 N N . SER A 1 88 ? -5.085 10.185 -9.774 1.00 66.31 88 SER A N 1
ATOM 700 C CA . SER A 1 88 ? -4.287 11.296 -9.260 1.00 66.31 88 SER A CA 1
ATOM 701 C C . SER A 1 88 ? -3.447 11.922 -10.382 1.00 66.31 88 SER A C 1
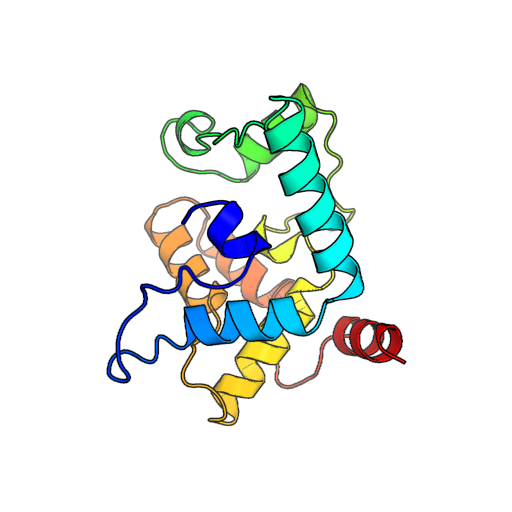ATOM 703 O O . SER A 1 88 ? -3.137 11.293 -11.393 1.00 66.31 88 SER A O 1
ATOM 705 N N . SER A 1 89 ? -3.052 13.186 -10.220 1.00 62.19 89 SER A N 1
ATOM 706 C CA . SER A 1 89 ? -2.246 13.915 -11.214 1.00 62.19 89 SER A CA 1
ATOM 707 C C . SER A 1 89 ? -0.847 13.317 -11.447 1.00 62.19 89 SER A C 1
ATOM 709 O O . SER A 1 89 ? -0.153 13.717 -12.385 1.00 62.19 89 SER A O 1
ATOM 711 N N . PHE A 1 90 ? -0.432 12.353 -10.623 1.00 60.59 90 PHE A N 1
ATOM 712 C CA . PHE A 1 90 ? 0.834 11.643 -10.740 1.00 60.59 90 PHE A CA 1
ATOM 713 C C . PHE A 1 90 ? 0.711 10.491 -11.741 1.00 60.59 90 PHE A C 1
ATOM 715 O O . PHE A 1 90 ? 0.110 9.453 -11.464 1.00 60.59 90 PHE A O 1
ATOM 722 N N . LYS A 1 91 ? 1.306 10.669 -12.923 1.00 59.56 91 LYS A N 1
ATOM 723 C CA . LYS A 1 91 ? 1.354 9.628 -13.955 1.00 59.56 91 LYS A CA 1
ATOM 724 C C . LYS A 1 91 ? 2.166 8.423 -13.463 1.00 59.56 91 LYS A C 1
ATOM 726 O O . LYS A 1 91 ? 3.226 8.605 -12.879 1.00 59.56 91 LYS A O 1
ATOM 731 N N . ASN A 1 92 ? 1.700 7.216 -13.794 1.00 61.25 92 ASN A N 1
ATOM 732 C CA . ASN A 1 92 ? 2.392 5.929 -13.609 1.00 61.25 92 ASN A CA 1
ATOM 733 C C . ASN A 1 92 ? 2.505 5.365 -12.180 1.00 61.25 92 ASN A C 1
ATOM 735 O O . ASN A 1 92 ? 3.254 4.410 -11.997 1.00 61.25 92 ASN A O 1
ATOM 739 N N . LYS A 1 93 ? 1.720 5.849 -11.210 1.00 60.75 93 LYS A N 1
ATOM 740 C CA . LYS A 1 93 ? 1.624 5.206 -9.887 1.00 60.75 93 LYS A CA 1
ATOM 741 C C . LYS A 1 93 ? 0.810 3.898 -9.914 1.00 60.75 93 LYS A C 1
ATOM 743 O O . LYS A 1 93 ? -0.273 3.821 -10.523 1.00 60.75 93 LYS A O 1
ATO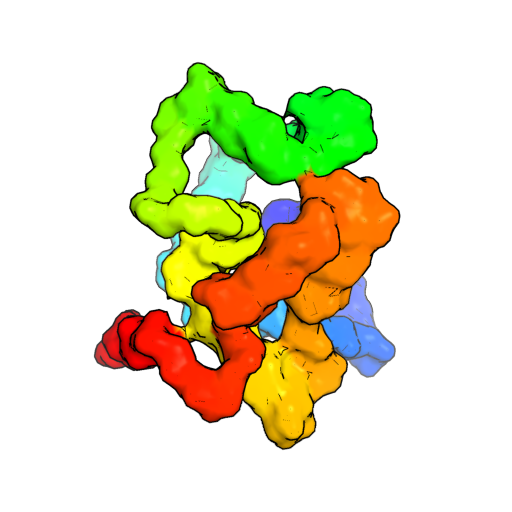M 748 N N . GLY A 1 94 ? 1.325 2.869 -9.239 1.00 60.62 94 GLY A N 1
ATOM 749 C CA . GLY A 1 94 ? 0.607 1.631 -8.920 1.00 60.62 94 GLY A CA 1
ATOM 750 C C . GLY A 1 94 ? -0.555 1.848 -7.937 1.00 60.62 94 GLY A C 1
ATOM 751 O O . GLY A 1 94 ? -0.701 2.921 -7.355 1.00 60.62 94 GLY A O 1
ATOM 752 N N . LEU A 1 95 ? -1.420 0.839 -7.742 1.00 56.53 95 LEU A N 1
ATOM 753 C CA . LEU A 1 95 ? -2.524 0.912 -6.763 1.00 56.53 95 LEU A CA 1
ATOM 754 C C . LEU A 1 95 ? -1.977 1.160 -5.347 1.00 56.53 95 LEU A C 1
ATOM 756 O O . LEU A 1 95 ? -2.510 1.999 -4.621 1.00 56.53 95 LEU A O 1
ATOM 760 N N . HIS A 1 96 ? -0.874 0.488 -5.009 1.00 53.59 96 HIS A N 1
ATOM 761 C CA . HIS A 1 96 ? -0.227 0.570 -3.701 1.00 53.59 96 HIS A CA 1
ATOM 762 C C . HIS A 1 96 ? 0.330 1.976 -3.441 1.00 53.59 96 HIS A C 1
ATOM 764 O O . HIS A 1 96 ? 0.145 2.500 -2.355 1.00 53.59 96 HIS A O 1
ATOM 770 N N . THR A 1 97 ? 0.852 2.671 -4.457 1.00 52.34 97 THR A N 1
ATOM 771 C CA . THR A 1 97 ? 1.404 4.037 -4.327 1.00 52.34 97 THR A CA 1
ATOM 772 C C . THR A 1 97 ? 0.446 5.170 -4.676 1.00 52.34 97 THR A C 1
ATOM 774 O O . THR A 1 97 ? 0.818 6.344 -4.576 1.00 52.34 97 THR A O 1
ATOM 777 N N . SER A 1 98 ? -0.799 4.861 -5.047 1.00 52.56 98 SER A N 1
ATOM 778 C CA . SER A 1 98 ? -1.799 5.860 -5.452 1.00 52.56 98 SER A CA 1
ATOM 779 C C . SER A 1 98 ? -2.154 6.854 -4.339 1.00 52.56 98 SER A C 1
ATOM 781 O O . SER A 1 98 ? -2.581 7.974 -4.626 1.00 52.56 98 SER A O 1
ATOM 783 N N . CYS A 1 99 ? -1.922 6.483 -3.076 1.00 63.00 99 CYS A N 1
ATOM 784 C CA . CYS A 1 99 ? -2.117 7.361 -1.936 1.00 63.00 99 CYS A CA 1
ATOM 785 C C . CYS A 1 99 ? -0.912 8.295 -1.753 1.00 63.00 99 CYS A C 1
ATOM 787 O O . CYS A 1 99 ? 0.240 7.861 -1.791 1.00 63.00 99 CYS A O 1
ATOM 789 N N . ASN A 1 100 ? -1.161 9.583 -1.502 1.00 67.00 100 ASN A N 1
ATOM 790 C CA . ASN A 1 100 ? -0.085 10.548 -1.239 1.00 67.00 100 ASN A CA 1
ATOM 791 C C . ASN A 1 100 ? 0.728 10.182 0.014 1.00 67.00 100 ASN A C 1
ATOM 793 O O . ASN A 1 100 ? 1.895 10.529 0.100 1.00 67.00 100 ASN A O 1
ATOM 797 N N . ILE A 1 101 ? 0.147 9.437 0.958 1.00 75.25 101 ILE A N 1
ATOM 798 C CA . ILE A 1 101 ? 0.827 9.031 2.196 1.00 75.25 101 ILE A CA 1
ATOM 799 C C . ILE A 1 101 ? 1.648 7.741 2.054 1.00 75.25 101 ILE A C 1
ATOM 801 O O . ILE A 1 101 ? 2.268 7.319 3.030 1.00 75.25 101 ILE A O 1
ATOM 805 N N . GLU A 1 102 ? 1.642 7.085 0.886 1.00 78.31 102 GLU A N 1
ATOM 806 C CA . GLU A 1 102 ? 2.272 5.767 0.740 1.00 78.31 102 GLU A CA 1
ATOM 807 C C . GLU A 1 102 ? 3.780 5.821 1.014 1.00 78.31 102 GLU A C 1
ATOM 809 O O . GLU A 1 102 ? 4.296 5.001 1.774 1.00 78.31 102 GLU A O 1
ATOM 814 N N . SER A 1 103 ? 4.462 6.845 0.490 1.00 83.50 103 SER A N 1
ATOM 815 C CA . SER A 1 103 ? 5.885 7.097 0.747 1.00 83.50 103 SER A CA 1
ATOM 816 C C . SER A 1 103 ? 6.169 7.190 2.249 1.00 83.50 103 SER A C 1
ATOM 818 O O . SER A 1 103 ? 7.116 6.588 2.752 1.00 83.50 103 SER A O 1
ATOM 820 N N . CYS A 1 104 ? 5.318 7.894 3.001 1.00 86.31 104 CYS A N 1
ATOM 821 C CA . CYS A 1 104 ? 5.427 8.004 4.452 1.00 86.31 104 CYS A CA 1
ATOM 822 C C . CYS A 1 104 ? 5.221 6.651 5.145 1.00 86.31 104 CYS A C 1
ATOM 824 O O . CYS A 1 104 ? 5.978 6.314 6.055 1.00 86.31 104 CYS A O 1
ATOM 826 N N . LYS A 1 105 ? 4.218 5.869 4.725 1.00 85.75 105 LYS A N 1
ATOM 827 C CA . LYS A 1 105 ? 3.930 4.545 5.298 1.00 85.75 105 LYS A CA 1
ATOM 828 C C . LYS A 1 105 ? 5.119 3.606 5.126 1.00 85.75 105 LYS A C 1
ATOM 830 O O . LYS A 1 105 ? 5.576 2.993 6.093 1.00 85.75 105 LYS A O 1
ATOM 835 N N . GLU A 1 106 ? 5.632 3.514 3.906 1.00 87.62 106 GLU A N 1
ATOM 836 C CA . GLU A 1 106 ? 6.771 2.659 3.588 1.00 87.62 106 GLU A CA 1
ATOM 837 C C . GLU A 1 106 ? 8.047 3.128 4.279 1.00 87.62 106 GLU A C 1
ATOM 839 O O . GLU A 1 106 ? 8.774 2.295 4.815 1.00 87.62 106 GLU A O 1
ATOM 844 N N . TYR A 1 107 ? 8.283 4.442 4.356 1.00 90.38 107 TYR A N 1
ATOM 845 C CA . TYR A 1 107 ? 9.406 5.001 5.107 1.00 90.38 107 TYR A CA 1
ATOM 846 C C . TYR A 1 107 ? 9.362 4.584 6.578 1.00 90.38 107 TYR A C 1
ATOM 848 O O . TYR A 1 107 ? 10.363 4.112 7.118 1.00 90.38 107 TYR A O 1
ATOM 856 N N . SER A 1 108 ? 8.203 4.705 7.234 1.00 88.81 108 SER A N 1
ATOM 857 C CA . SER A 1 108 ? 8.051 4.312 8.637 1.00 88.81 108 SER A CA 1
ATOM 858 C C . SER A 1 108 ? 8.297 2.816 8.848 1.00 88.81 108 SER A C 1
ATOM 860 O O . SER A 1 108 ? 9.000 2.442 9.789 1.00 88.81 108 SER A O 1
ATOM 862 N N . GLN A 1 109 ? 7.773 1.959 7.964 1.00 88.62 109 GLN A N 1
ATOM 863 C CA . GLN A 1 109 ? 8.015 0.513 8.019 1.00 88.62 109 GLN A CA 1
ATOM 864 C C . GLN A 1 109 ? 9.493 0.179 7.778 1.00 88.62 109 GLN A C 1
ATOM 866 O O . GLN A 1 109 ? 10.084 -0.588 8.539 1.00 88.62 109 GLN A O 1
ATOM 871 N N . PHE A 1 110 ? 10.109 0.799 6.768 1.00 91.62 110 PHE A N 1
ATOM 872 C CA . PHE A 1 110 ? 11.520 0.631 6.436 1.00 91.62 110 PHE A CA 1
ATOM 873 C C . PHE A 1 110 ? 12.423 1.051 7.591 1.00 91.62 110 PHE A C 1
ATOM 875 O O . PHE A 1 110 ? 13.271 0.269 8.008 1.00 91.62 110 PHE A O 1
ATOM 882 N N . LYS A 1 111 ? 12.223 2.246 8.157 1.00 92.94 111 LYS A N 1
ATOM 883 C CA . LYS A 1 111 ? 13.017 2.736 9.288 1.00 92.94 111 LYS A CA 1
ATOM 884 C C . LYS A 1 111 ? 12.869 1.857 10.521 1.00 92.94 111 LYS A C 1
ATOM 886 O O . LYS A 1 111 ? 13.872 1.586 11.173 1.00 92.94 111 LYS A O 1
ATOM 891 N N . ALA A 1 112 ? 11.661 1.385 10.829 1.00 90.62 112 ALA A N 1
ATOM 892 C CA . ALA A 1 112 ? 11.448 0.479 11.954 1.00 90.62 112 ALA A CA 1
ATOM 893 C C . ALA A 1 112 ? 12.174 -0.861 11.760 1.00 90.62 112 ALA A C 1
ATOM 895 O O . ALA A 1 112 ? 12.786 -1.357 12.705 1.00 90.62 112 ALA A O 1
ATOM 896 N N . PHE A 1 113 ? 12.142 -1.422 10.549 1.00 91.50 113 PHE A N 1
ATOM 897 C CA . PHE A 1 113 ? 12.871 -2.646 10.218 1.00 91.50 113 PHE A CA 1
ATOM 898 C C . PHE A 1 113 ? 14.394 -2.433 10.242 1.00 91.50 113 PHE A C 1
ATOM 900 O O . PHE A 1 113 ? 15.118 -3.172 10.903 1.00 91.50 113 PHE A O 1
ATOM 907 N N . TYR A 1 114 ? 14.880 -1.374 9.589 1.00 91.69 114 TYR A N 1
ATOM 908 C CA . TYR A 1 114 ? 16.298 -1.013 9.516 1.00 91.69 114 TYR A CA 1
ATOM 909 C C . TYR A 1 114 ? 16.911 -0.755 10.900 1.00 91.69 114 TYR A C 1
ATOM 911 O O . TYR A 1 114 ? 18.019 -1.201 11.182 1.00 91.69 114 TYR A O 1
ATOM 919 N N . ASP A 1 115 ? 16.178 -0.073 11.786 1.00 94.12 115 ASP A N 1
ATOM 920 C CA . ASP A 1 115 ? 16.607 0.205 13.161 1.00 94.12 115 ASP A CA 1
ATOM 921 C C . ASP A 1 115 ? 16.401 -1.002 14.110 1.00 94.12 115 ASP A C 1
ATOM 923 O O . ASP A 1 115 ? 16.540 -0.849 15.324 1.00 94.12 115 ASP A O 1
ATOM 927 N N . MET A 1 116 ? 16.023 -2.183 13.597 1.00 92.06 116 MET A N 1
ATOM 928 C CA . MET A 1 116 ? 15.726 -3.401 14.375 1.00 92.06 116 MET A CA 1
ATOM 929 C C . MET A 1 116 ? 14.617 -3.229 15.431 1.00 92.06 116 MET A C 1
ATOM 931 O O . MET A 1 116 ? 14.581 -3.926 16.443 1.00 92.06 116 MET A O 1
ATOM 935 N N . LYS A 1 117 ? 13.686 -2.299 15.204 1.00 89.50 117 LYS A N 1
ATOM 936 C CA . LYS A 1 117 ? 12.506 -2.070 16.059 1.00 89.50 117 LYS A CA 1
ATOM 937 C C . LYS A 1 117 ? 11.301 -2.910 15.633 1.00 89.50 117 LYS A C 1
ATOM 939 O O . LYS A 1 117 ? 10.298 -2.943 16.341 1.00 89.50 117 LYS A O 1
ATOM 944 N N . SER A 1 118 ? 11.381 -3.551 14.470 1.00 85.19 118 SER A N 1
ATOM 945 C CA . SER A 1 118 ? 10.352 -4.416 13.901 1.00 85.19 118 SER A CA 1
ATOM 946 C C . SER A 1 118 ? 11.002 -5.564 13.134 1.00 85.19 118 SER A C 1
ATOM 948 O O . SER A 1 118 ? 11.962 -5.351 12.401 1.00 85.19 118 SER A O 1
ATOM 950 N N . GLU A 1 119 ? 10.440 -6.764 13.254 1.00 85.62 119 GLU A N 1
ATOM 951 C CA . GLU A 1 119 ? 10.803 -7.934 12.436 1.00 85.62 119 GLU A CA 1
ATOM 952 C C . GLU A 1 119 ? 10.011 -7.985 11.117 1.00 85.62 119 GLU A C 1
ATOM 954 O O . GLU A 1 119 ? 10.230 -8.851 10.272 1.00 85.62 119 GLU A O 1
ATOM 959 N N . ILE A 1 120 ? 9.063 -7.060 10.933 1.00 83.38 120 ILE A N 1
ATOM 960 C CA . ILE A 1 120 ? 8.204 -6.999 9.752 1.00 83.38 120 ILE A CA 1
ATOM 961 C C . ILE A 1 120 ? 8.950 -6.276 8.634 1.00 83.38 120 ILE A C 1
ATOM 963 O O . ILE A 1 120 ? 9.194 -5.071 8.720 1.00 83.38 120 ILE A O 1
ATOM 967 N N . ILE A 1 121 ? 9.271 -7.020 7.575 1.00 84.25 121 ILE A N 1
ATOM 968 C CA . ILE A 1 121 ? 9.803 -6.471 6.326 1.00 84.25 121 ILE A CA 1
ATOM 969 C C . ILE A 1 121 ? 8.723 -5.585 5.683 1.00 84.25 121 ILE A C 1
ATOM 971 O O . ILE A 1 121 ? 7.558 -5.995 5.642 1.00 84.25 121 ILE A O 1
ATOM 975 N N . PRO A 1 122 ? 9.075 -4.400 5.155 1.00 84.12 122 PRO A N 1
ATOM 976 C CA . PRO A 1 122 ? 8.141 -3.576 4.394 1.00 84.12 122 PRO A CA 1
ATOM 977 C C . PRO A 1 122 ? 7.505 -4.371 3.250 1.00 84.12 122 PRO A C 1
ATOM 979 O O . PRO A 1 122 ? 8.203 -4.939 2.408 1.00 84.12 122 PRO A O 1
ATOM 982 N N . PHE A 1 123 ? 6.174 -4.430 3.236 1.00 81.56 123 PHE A N 1
ATOM 983 C CA . PHE A 1 123 ? 5.434 -5.374 2.394 1.00 81.56 123 PHE A CA 1
ATOM 984 C C . PHE A 1 123 ? 5.685 -5.159 0.895 1.00 81.56 123 PHE A C 1
ATOM 986 O O . PHE A 1 123 ? 5.873 -6.126 0.155 1.00 81.56 123 PHE A O 1
ATOM 993 N N . SER A 1 124 ? 5.793 -3.900 0.469 1.00 79.62 124 SER A N 1
ATOM 994 C CA . SER A 1 124 ? 6.005 -3.530 -0.931 1.00 79.62 124 SER A CA 1
ATOM 995 C C . SER A 1 124 ? 7.315 -4.055 -1.524 1.00 79.62 124 SER A C 1
ATOM 997 O O . SER A 1 124 ? 7.369 -4.358 -2.716 1.00 79.62 124 SER A O 1
ATOM 999 N N . ALA A 1 125 ? 8.355 -4.260 -0.704 1.00 81.56 125 ALA A N 1
ATOM 1000 C CA . ALA A 1 125 ? 9.620 -4.842 -1.159 1.00 81.56 125 ALA A CA 1
ATOM 1001 C C . ALA A 1 125 ? 9.445 -6.285 -1.670 1.00 81.56 125 ALA A C 1
ATOM 1003 O O . ALA A 1 125 ? 10.108 -6.698 -2.622 1.00 81.56 125 ALA A O 1
ATOM 1004 N N . ILE A 1 126 ? 8.543 -7.049 -1.048 1.00 85.19 126 ILE A N 1
ATOM 1005 C CA . ILE A 1 126 ? 8.227 -8.429 -1.439 1.00 85.19 126 ILE A CA 1
ATOM 1006 C C . ILE A 1 126 ? 7.167 -8.426 -2.542 1.00 85.19 126 ILE A C 1
ATOM 1008 O O . ILE A 1 126 ? 7.313 -9.124 -3.545 1.00 85.19 126 ILE A O 1
ATOM 1012 N N . GLU A 1 127 ? 6.124 -7.618 -2.372 1.00 84.94 127 GLU A N 1
ATOM 1013 C CA . GLU A 1 127 ? 4.982 -7.531 -3.280 1.00 84.94 127 GLU A CA 1
ATOM 1014 C C . GLU A 1 127 ? 5.393 -7.204 -4.716 1.00 84.94 127 GLU A C 1
ATOM 1016 O O . GLU A 1 127 ? 4.972 -7.899 -5.638 1.00 84.94 127 GLU A O 1
ATOM 1021 N N . LEU A 1 128 ? 6.272 -6.217 -4.920 1.00 86.25 128 LEU A N 1
ATOM 1022 C CA . LEU A 1 128 ? 6.724 -5.852 -6.264 1.00 86.25 128 LEU A CA 1
ATOM 1023 C C . LEU A 1 128 ? 7.516 -6.980 -6.934 1.00 86.25 128 LEU A C 1
ATOM 1025 O O . LEU A 1 128 ? 7.361 -7.214 -8.131 1.00 86.25 128 LEU A O 1
ATOM 1029 N N . CYS A 1 129 ? 8.321 -7.728 -6.174 1.00 87.06 129 CYS A N 1
ATOM 1030 C CA . CYS A 1 129 ? 9.051 -8.877 -6.712 1.00 87.06 129 CYS A CA 1
ATOM 1031 C C . CYS A 1 129 ? 8.094 -9.998 -7.145 1.00 87.06 129 CYS A C 1
ATOM 1033 O O . CYS A 1 129 ? 8.271 -10.590 -8.211 1.00 87.06 129 CYS A O 1
ATOM 1035 N N . VAL A 1 130 ? 7.065 -10.267 -6.336 1.00 88.56 130 VAL A N 1
ATOM 1036 C CA . VAL A 1 130 ? 6.024 -11.253 -6.653 1.00 88.56 130 VAL A CA 1
ATOM 1037 C C . VAL A 1 130 ? 5.211 -10.808 -7.869 1.00 88.56 130 VAL A C 1
ATOM 1039 O O . VAL A 1 130 ? 5.020 -11.606 -8.782 1.00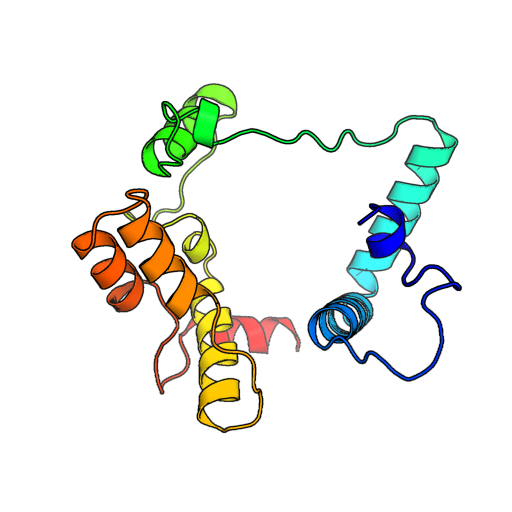 88.56 130 VAL A O 1
ATOM 1042 N N . ALA A 1 131 ? 4.814 -9.536 -7.930 1.00 87.25 131 ALA A N 1
ATOM 1043 C CA . ALA A 1 131 ? 4.050 -8.961 -9.035 1.00 87.25 131 ALA A CA 1
ATOM 1044 C C . ALA A 1 131 ? 4.809 -9.019 -10.371 1.00 87.25 131 ALA A C 1
ATOM 1046 O O . ALA A 1 131 ? 4.211 -9.302 -11.408 1.00 87.25 131 ALA A O 1
ATOM 1047 N N . VAL A 1 132 ? 6.131 -8.809 -10.359 1.00 89.88 132 VAL A N 1
ATOM 1048 C CA . VAL A 1 132 ? 6.972 -9.021 -11.549 1.00 89.88 132 VAL A CA 1
ATOM 1049 C C . VAL A 1 132 ? 6.969 -10.493 -11.956 1.00 89.88 132 VAL A C 1
ATOM 1051 O O . VAL A 1 132 ? 6.750 -10.810 -13.122 1.00 89.88 132 VAL A O 1
ATOM 1054 N N . ASN A 1 133 ? 7.187 -11.405 -11.005 1.00 91.00 133 ASN A N 1
ATOM 1055 C CA . ASN A 1 133 ? 7.259 -12.839 -11.290 1.00 91.00 133 ASN A CA 1
ATOM 1056 C C . ASN A 1 133 ? 5.928 -13.417 -11.803 1.00 91.00 133 ASN A C 1
ATOM 1058 O O . ASN A 1 133 ? 5.919 -14.331 -12.621 1.00 91.00 133 ASN A O 1
ATOM 1062 N N . MET A 1 134 ? 4.806 -12.875 -11.334 1.00 88.50 134 MET A N 1
ATOM 1063 C CA . MET A 1 134 ? 3.457 -13.246 -11.764 1.00 88.50 134 MET A CA 1
ATOM 1064 C C . MET A 1 134 ? 3.011 -12.527 -13.052 1.00 88.50 134 MET A C 1
ATOM 1066 O O . MET A 1 134 ? 1.922 -12.794 -13.556 1.00 88.50 134 MET A O 1
ATOM 1070 N N . GLY A 1 135 ? 3.844 -11.643 -13.613 1.00 86.38 135 GLY A N 1
ATOM 1071 C CA . GLY A 1 135 ? 3.557 -10.933 -14.861 1.00 86.38 135 GLY A CA 1
ATOM 1072 C C . GLY A 1 135 ? 2.536 -9.799 -14.729 1.00 86.38 135 GLY A C 1
ATOM 1073 O O . GLY A 1 135 ? 2.030 -9.319 -15.742 1.00 86.38 135 GLY A O 1
ATOM 1074 N N . ASN A 1 136 ? 2.231 -9.356 -13.505 1.00 87.00 136 ASN A N 1
ATOM 1075 C CA . ASN A 1 136 ? 1.313 -8.244 -13.244 1.00 87.00 136 ASN A CA 1
ATOM 1076 C C . ASN A 1 136 ? 1.909 -6.894 -13.666 1.00 87.00 136 ASN A C 1
ATOM 1078 O O . ASN A 1 136 ? 1.184 -6.001 -14.104 1.00 87.00 136 ASN A O 1
ATOM 1082 N N . ILE A 1 137 ? 3.228 -6.739 -13.505 1.00 87.75 137 ILE A N 1
ATOM 1083 C CA . ILE A 1 137 ? 3.992 -5.539 -13.866 1.00 87.75 137 ILE A CA 1
ATOM 1084 C C . ILE A 1 137 ? 5.318 -5.929 -14.519 1.00 87.75 137 ILE A C 1
ATOM 1086 O O . ILE A 1 137 ? 5.857 -7.007 -14.259 1.00 87.75 137 ILE A O 1
ATOM 1090 N N . SER A 1 138 ? 5.874 -5.043 -15.348 1.00 88.75 138 SER A N 1
ATOM 1091 C CA . SER A 1 138 ? 7.226 -5.244 -15.870 1.00 88.75 138 SER A CA 1
ATOM 1092 C C . SER A 1 138 ? 8.277 -5.013 -14.781 1.00 88.75 138 SER A C 1
ATOM 1094 O O . SER A 1 138 ? 8.048 -4.309 -13.790 1.00 88.75 138 SER A O 1
ATOM 1096 N N . ARG A 1 139 ? 9.470 -5.579 -14.980 1.00 90.94 139 ARG A N 1
ATOM 1097 C CA . ARG A 1 139 ? 10.619 -5.338 -14.099 1.00 90.94 139 ARG A CA 1
ATOM 1098 C C . ARG A 1 139 ? 10.979 -3.852 -14.066 1.00 90.94 139 ARG A C 1
ATOM 1100 O O . ARG A 1 139 ? 11.315 -3.321 -13.011 1.00 90.94 139 ARG A O 1
ATOM 1107 N N . GLU A 1 140 ? 10.918 -3.190 -15.212 1.00 90.69 140 GLU A N 1
ATOM 1108 C CA . GLU A 1 140 ? 11.252 -1.781 -15.385 1.00 90.69 140 GLU A CA 1
ATOM 1109 C C . GLU A 1 140 ? 10.262 -0.890 -14.633 1.00 90.69 140 GLU A C 1
ATOM 1111 O O . GLU A 1 140 ? 10.675 0.054 -13.957 1.00 90.69 140 GLU A O 1
ATOM 1116 N N . ASP A 1 141 ? 8.971 -1.224 -14.689 1.00 86.62 141 ASP A N 1
ATOM 1117 C CA . ASP A 1 141 ? 7.936 -0.520 -13.935 1.00 86.62 141 ASP A CA 1
ATOM 1118 C C . ASP A 1 141 ? 8.104 -0.726 -12.429 1.00 86.62 141 ASP A C 1
ATOM 1120 O O . ASP A 1 141 ? 8.011 0.241 -11.679 1.00 86.62 141 ASP A O 1
ATOM 1124 N N . ALA A 1 142 ? 8.439 -1.941 -11.982 1.00 87.94 142 ALA A N 1
ATOM 1125 C CA . ALA A 1 142 ? 8.715 -2.215 -10.571 1.00 87.94 142 ALA A CA 1
ATOM 1126 C C . ALA A 1 142 ? 9.931 -1.430 -10.049 1.00 87.94 142 ALA A C 1
ATOM 1128 O O . ALA A 1 142 ? 9.888 -0.852 -8.964 1.00 87.94 142 ALA A O 1
ATOM 1129 N N . ILE A 1 143 ? 11.018 -1.368 -10.828 1.00 88.38 143 ILE A N 1
ATOM 1130 C CA . ILE A 1 143 ? 12.210 -0.580 -10.478 1.00 88.38 143 ILE A CA 1
ATOM 1131 C C . ILE A 1 143 ? 11.871 0.910 -10.404 1.00 88.38 143 ILE A C 1
ATOM 1133 O O . ILE A 1 143 ? 12.349 1.603 -9.502 1.00 88.38 143 ILE A O 1
ATOM 1137 N N . ARG A 1 144 ? 11.062 1.409 -11.345 1.00 86.62 144 ARG A N 1
ATOM 1138 C CA . ARG A 1 144 ? 10.616 2.803 -11.352 1.00 86.62 144 ARG A CA 1
ATOM 1139 C C . ARG A 1 144 ? 9.757 3.113 -10.128 1.00 86.62 144 ARG A C 1
ATOM 1141 O O . ARG A 1 144 ? 10.034 4.100 -9.458 1.00 86.62 144 ARG A O 1
ATOM 1148 N N . GLU A 1 145 ? 8.808 2.243 -9.788 1.00 84.44 145 GLU A N 1
ATOM 1149 C CA . GLU A 1 145 ? 7.962 2.373 -8.595 1.00 84.44 145 GLU A CA 1
ATOM 1150 C C . GLU A 1 145 ? 8.813 2.486 -7.320 1.00 84.44 145 GLU A C 1
ATOM 1152 O O . GLU A 1 145 ? 8.658 3.433 -6.548 1.00 84.44 145 GLU A O 1
ATOM 1157 N N . ILE A 1 146 ? 9.786 1.582 -7.142 1.00 83.94 146 ILE A N 1
ATOM 1158 C CA . ILE A 1 146 ? 10.709 1.621 -5.997 1.00 83.94 146 ILE A CA 1
ATOM 1159 C C . ILE A 1 146 ? 11.489 2.936 -5.974 1.00 83.94 146 ILE A C 1
ATOM 1161 O O . ILE A 1 146 ? 11.656 3.547 -4.923 1.00 83.94 146 ILE A O 1
ATOM 1165 N N . ARG A 1 147 ? 11.991 3.394 -7.118 1.00 83.31 147 ARG A N 1
ATOM 1166 C CA . ARG A 1 147 ? 12.847 4.582 -7.166 1.00 83.31 147 ARG A CA 1
ATOM 1167 C C . ARG A 1 147 ? 12.082 5.886 -6.939 1.00 83.31 147 ARG A C 1
ATOM 1169 O O . ARG A 1 147 ? 12.622 6.793 -6.315 1.00 83.31 147 ARG A O 1
ATOM 1176 N N . GLU A 1 148 ? 10.889 6.004 -7.507 1.00 82.12 148 GLU A N 1
ATOM 1177 C CA . GLU A 1 148 ? 10.198 7.289 -7.665 1.00 82.12 148 GLU A CA 1
ATOM 1178 C C . GLU A 1 148 ? 9.001 7.451 -6.731 1.00 82.12 148 GLU A C 1
ATOM 1180 O O . GLU A 1 148 ? 8.576 8.577 -6.464 1.00 82.12 148 GLU A O 1
ATOM 1185 N N . HIS A 1 149 ? 8.428 6.348 -6.256 1.00 77.50 149 HIS A N 1
ATOM 1186 C CA . HIS A 1 149 ? 7.152 6.366 -5.544 1.00 77.50 149 HIS A CA 1
ATOM 1187 C C . HIS A 1 149 ? 7.197 5.676 -4.184 1.00 77.50 149 HIS A C 1
ATOM 1189 O O . HIS A 1 149 ? 6.253 5.843 -3.412 1.00 77.50 149 HIS A O 1
ATOM 1195 N N . SER A 1 150 ? 8.290 4.972 -3.872 1.00 79.69 150 SER A N 1
ATOM 1196 C CA . SER A 1 150 ? 8.445 4.298 -2.589 1.00 79.69 150 SER A CA 1
ATOM 1197 C C . SER A 1 150 ? 9.057 5.170 -1.488 1.00 79.69 150 SER A C 1
ATOM 1199 O O . SER A 1 150 ? 9.723 6.177 -1.738 1.00 79.69 150 SER A O 1
ATOM 1201 N N . GLY A 1 151 ? 8.866 4.743 -0.243 1.00 83.44 151 GLY A N 1
ATOM 1202 C CA . GLY A 1 151 ? 9.463 5.322 0.959 1.00 83.44 151 GLY A CA 1
ATOM 1203 C C . GLY A 1 151 ? 10.822 4.742 1.359 1.00 83.44 151 GLY A C 1
ATOM 1204 O O . GLY A 1 151 ? 11.283 5.030 2.465 1.00 83.44 151 GLY A O 1
ATOM 1205 N N . PHE A 1 152 ? 11.470 3.919 0.522 1.00 87.44 152 PHE A N 1
ATOM 1206 C CA . PHE A 1 152 ? 12.740 3.243 0.840 1.00 87.44 152 PHE A CA 1
ATOM 1207 C C . PHE A 1 152 ? 13.947 4.194 0.851 1.00 87.44 152 PHE A C 1
ATOM 1209 O O . PHE A 1 152 ? 14.849 4.120 0.019 1.00 87.44 152 PHE A O 1
ATOM 1216 N N . SER A 1 153 ? 13.972 5.100 1.824 1.00 85.62 153 SER A N 1
ATOM 1217 C CA . SER A 1 153 ? 14.991 6.130 1.984 1.00 85.62 153 SER A CA 1
ATOM 1218 C C . SER A 1 153 ? 15.385 6.288 3.449 1.00 85.62 153 SER A C 1
ATOM 1220 O O . SER A 1 153 ? 14.600 6.052 4.363 1.00 85.62 153 SER A O 1
ATOM 1222 N N . ASN A 1 154 ? 16.615 6.744 3.687 1.00 85.69 154 ASN A N 1
ATOM 1223 C CA . ASN A 1 154 ? 17.051 7.164 5.022 1.00 85.69 154 ASN A CA 1
ATOM 1224 C C . ASN A 1 154 ? 16.543 8.565 5.396 1.00 85.69 154 ASN A C 1
ATOM 1226 O O . ASN A 1 154 ? 16.595 8.945 6.565 1.00 85.69 154 ASN A O 1
ATOM 1230 N N . ILE A 1 155 ? 16.044 9.321 4.418 1.00 89.19 155 ILE A N 1
ATOM 1231 C CA . ILE A 1 155 ? 15.513 10.672 4.594 1.00 89.19 155 ILE A CA 1
ATOM 1232 C C . ILE A 1 155 ? 13.984 10.579 4.634 1.00 89.19 155 ILE A C 1
ATOM 1234 O O . ILE A 1 155 ? 13.414 9.951 3.738 1.00 89.19 155 ILE A O 1
ATOM 1238 N N . PRO A 1 156 ? 13.315 11.184 5.634 1.00 88.31 156 PRO A N 1
ATOM 1239 C CA . PRO A 1 156 ? 11.860 11.178 5.697 1.00 88.31 156 PRO A CA 1
ATOM 1240 C C . PRO A 1 156 ? 11.266 11.892 4.472 1.00 88.31 156 PRO A C 1
ATOM 1242 O O . PRO A 1 156 ? 11.712 12.999 4.145 1.00 88.31 156 PRO A O 1
ATOM 1245 N N . PRO A 1 157 ? 10.274 11.292 3.794 1.00 88.44 157 PRO A N 1
ATOM 1246 C CA . PRO A 1 157 ? 9.576 11.942 2.695 1.00 88.44 157 PRO A CA 1
ATOM 1247 C C . PRO A 1 157 ? 8.775 13.152 3.196 1.00 88.44 157 PRO A C 1
ATOM 1249 O O . PRO A 1 157 ? 8.455 13.273 4.382 1.00 88.44 157 PRO A O 1
ATOM 1252 N N . TYR A 1 158 ? 8.454 14.071 2.284 1.00 86.06 158 TYR A N 1
ATOM 1253 C CA . TYR A 1 158 ? 7.756 15.318 2.615 1.00 86.06 158 TYR A CA 1
ATOM 1254 C C . TYR A 1 158 ? 6.430 15.062 3.348 1.00 86.06 158 TYR A C 1
ATOM 1256 O O . TYR A 1 158 ? 6.105 15.746 4.322 1.00 86.06 158 TYR A O 1
ATOM 1264 N N . GLU A 1 159 ? 5.706 14.025 2.935 1.00 85.75 159 GLU A N 1
ATOM 1265 C CA . GLU A 1 159 ? 4.405 13.660 3.484 1.00 85.75 159 GLU A CA 1
ATOM 1266 C C . GLU A 1 159 ? 4.491 13.213 4.951 1.00 85.75 159 GLU A C 1
ATOM 1268 O O . GLU A 1 159 ? 3.519 13.356 5.690 1.00 85.75 159 GLU A O 1
ATOM 1273 N N . THR A 1 160 ? 5.664 12.779 5.435 1.00 85.12 160 THR A N 1
ATOM 1274 C CA . THR A 1 160 ? 5.878 12.499 6.865 1.00 85.12 160 THR A CA 1
ATOM 1275 C C . THR A 1 160 ? 5.661 13.739 7.723 1.00 85.12 160 THR A C 1
ATOM 1277 O O . THR A 1 160 ? 5.048 13.648 8.786 1.00 85.12 160 THR A O 1
ATOM 1280 N N . LYS A 1 161 ? 6.096 14.915 7.259 1.00 85.12 161 LYS A N 1
ATOM 1281 C CA . LYS A 1 161 ? 5.862 16.168 7.985 1.00 85.12 161 LYS A CA 1
ATOM 1282 C C . LYS A 1 161 ? 4.370 16.501 8.041 1.00 85.12 161 LYS A C 1
ATOM 1284 O O . LYS A 1 161 ? 3.870 16.826 9.113 1.00 85.12 161 LYS A O 1
ATOM 1289 N N . GLN A 1 162 ? 3.669 16.369 6.913 1.00 83.00 162 GLN A N 1
ATOM 1290 C CA . GLN A 1 162 ? 2.227 16.625 6.830 1.00 83.00 162 GLN A CA 1
ATOM 1291 C C . GLN A 1 162 ? 1.434 15.698 7.762 1.00 83.00 162 GLN A C 1
ATOM 1293 O O . GLN A 1 162 ? 0.544 16.151 8.480 1.00 83.00 162 GLN A O 1
ATOM 1298 N N . MET A 1 163 ? 1.802 14.414 7.810 1.00 81.38 163 MET A N 1
ATOM 1299 C CA . MET A 1 163 ? 1.203 13.449 8.731 1.00 81.38 163 MET A CA 1
ATOM 1300 C C . MET A 1 163 ? 1.421 13.860 10.189 1.00 81.38 163 MET A C 1
ATOM 1302 O O . MET A 1 163 ? 0.462 13.933 10.945 1.00 81.38 163 MET A O 1
ATOM 1306 N N . MET A 1 164 ? 2.653 14.198 10.585 1.00 80.31 164 MET A N 1
ATOM 1307 C CA . MET A 1 164 ? 2.952 14.619 11.961 1.00 80.31 164 MET A CA 1
ATOM 1308 C C . MET A 1 164 ? 2.221 15.900 12.384 1.00 80.31 164 MET A C 1
ATOM 1310 O O . MET A 1 164 ? 1.922 16.069 13.562 1.00 80.31 164 MET A O 1
ATOM 1314 N N . GLU A 1 165 ? 1.972 16.820 11.454 1.00 83.31 165 GLU A N 1
ATOM 1315 C CA . GLU A 1 165 ? 1.204 18.043 11.713 1.00 83.31 165 GLU A CA 1
ATOM 1316 C C . GLU A 1 165 ? -0.298 17.776 11.850 1.00 83.31 165 GLU A C 1
ATOM 1318 O O . GLU A 1 165 ? -0.964 18.507 12.571 1.00 83.31 165 GLU A O 1
ATOM 1323 N N . SER A 1 166 ? -0.817 16.712 11.231 1.00 76.12 166 SER A N 1
ATOM 1324 C CA . SER A 1 166 ? -2.246 16.362 11.269 1.00 76.12 166 SER A CA 1
ATOM 1325 C C . SER A 1 166 ? -2.712 15.780 12.614 1.00 76.12 166 SER A C 1
ATOM 1327 O O . SER A 1 166 ? -3.912 15.675 12.840 1.00 76.12 166 SER A O 1
ATOM 1329 N N . PHE A 1 167 ? -1.781 15.398 13.496 1.00 66.50 167 PHE A N 1
ATOM 1330 C CA . PHE A 1 167 ? -2.060 14.856 14.837 1.00 66.50 167 PHE A CA 1
ATOM 1331 C C . PHE A 1 167 ? -1.735 15.843 15.976 1.00 66.50 167 PHE A C 1
ATOM 1333 O O . PHE A 1 167 ? -1.644 15.429 17.133 1.00 66.50 167 PHE A O 1
ATOM 1340 N N . LYS A 1 168 ? -1.491 17.120 15.659 1.00 63.25 168 LYS A N 1
ATOM 1341 C CA . LYS A 1 168 ? -1.291 18.201 16.639 1.00 63.25 168 LYS A CA 1
ATOM 1342 C C . LYS A 1 168 ? -2.570 19.000 16.821 1.00 63.25 168 LYS A C 1
ATOM 1344 O O . LYS A 1 168 ? -2.790 19.440 17.968 1.00 63.25 168 LYS A O 1
#

pLDDT: mean 76.76, std 12.69, range [43.06, 94.12]

Foldseek 3Di:
DDPCCLLVPDDPPPDDDDDPPVVSVVSRVVSVVPVVVNVVVNVVCVVCVVVVVHDDPDDDDQCVQVVNARAQVSVVVCCCVPVVDDQPPDPLDDPQLSDPCSLQVQLVQLVCVVVVVDPDDRPLVVVLVVCCVSVRDPPVSSVCCCVPRHNNDPDRDPVNVVVVVVVD

Sequence (168 aa):
MLLETLAYGKPETFGSNKTRNPIISNIHKSLSEADDLMQPFINTVRQCSLDNNIPALVHVDFNDISEGIYKWSDVKKVLKEKIGWQESSFKNKGLHTSCNIESCKEYSQFKAFYDMKSEIIPFSAIELCVAVNMGNISREDAIREIREHSGFSNIPPYETKQMMESFK

Secondary structure (DSSP, 8-state):
--HHHHHHT--TTS-SSS---HHHHHHHHHHHT-HHHHHHHHHHHHHHHHTT-PPP-----HHHHTTTS--HHHHHHHHHHHH-PPPPSSTT--TTT-STTHHHHHHHHHHHHHTTS-S---HHHHHHHHHHHTTSS-HHHHHHHHHHT---SSSPPHHHHHHHHHT-